Protein AF-A0AAW0FK18-F1 (afdb_monomer_lite)

InterPro domains:
  IPR015033 HBS1-like protein, N-terminal [PF08938] (11-84)

Foldseek 3Di:
DDPDDPPPPPPCPVPPDDDQDDLVPDDPVLNVLLVVLLVVLQVVVCQFPNVDDSSLLSRLCVVVVNPSVRSVVVCCVVPPGPPPPPPPDD

Organism: NCBI:txid2478898

Structure (mmCIF, N/CA/C/O backbone):
data_AF-A0AAW0FK18-F1
#
_entry.id   AF-A0AAW0FK18-F1
#
loop_
_atom_site.group_PDB
_atom_site.id
_atom_site.type_symbol
_atom_site.label_atom_id
_atom_site.label_alt_id
_atom_site.label_comp_id
_atom_site.label_asym_id
_atom_site.label_entity_id
_atom_site.label_seq_id
_atom_site.pdbx_PDB_ins_code
_atom_site.Cartn_x
_atom_site.Cartn_y
_atom_site.Cartn_z
_atom_site.occupancy
_atom_site.B_iso_or_equiv
_atom_site.auth_seq_id
_atom_site.auth_comp_id
_atom_site.auth_asym_id
_atom_site.auth_atom_id
_atom_site.pdbx_PDB_model_num
ATOM 1 N N . MET A 1 1 ? -33.540 -30.907 -34.989 1.00 43.47 1 MET A N 1
ATOM 2 C CA . MET A 1 1 ? -33.252 -29.634 -34.302 1.00 43.47 1 MET A CA 1
ATOM 3 C C . MET A 1 1 ? -33.464 -29.888 -32.819 1.00 43.47 1 MET A C 1
ATOM 5 O O . MET A 1 1 ? -34.610 -30.034 -32.415 1.00 43.47 1 MET A O 1
ATOM 9 N N . ALA A 1 2 ? -32.395 -30.110 -32.056 1.00 52.19 2 ALA A N 1
ATOM 10 C CA . ALA A 1 2 ? -32.503 -30.239 -30.604 1.00 52.19 2 ALA A CA 1
ATOM 11 C C . ALA A 1 2 ? -32.745 -28.839 -30.005 1.00 52.19 2 ALA A C 1
ATOM 13 O O . ALA A 1 2 ? -32.151 -27.885 -30.514 1.00 52.19 2 ALA A O 1
ATOM 14 N N . PRO A 1 3 ? -33.624 -28.683 -29.000 1.00 51.72 3 PRO A N 1
ATOM 15 C CA . PRO A 1 3 ? -33.774 -27.413 -28.306 1.00 51.72 3 PRO A CA 1
ATOM 16 C C . PRO A 1 3 ? -32.513 -27.180 -27.467 1.00 51.72 3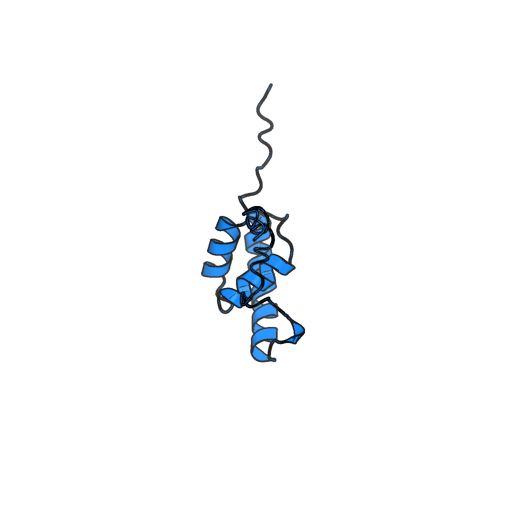 PRO A C 1
ATOM 18 O O . PRO A 1 3 ? -32.133 -28.038 -26.673 1.00 51.72 3 PRO A O 1
ATOM 21 N N . PHE A 1 4 ? -31.837 -26.056 -27.698 1.00 52.78 4 PHE A N 1
ATOM 22 C CA . PHE A 1 4 ? -30.715 -25.624 -26.873 1.00 52.78 4 PHE A CA 1
ATOM 23 C C . PHE A 1 4 ? -31.231 -25.407 -25.448 1.00 52.78 4 PHE A C 1
ATOM 25 O O . PHE A 1 4 ? -32.196 -24.675 -25.237 1.00 52.78 4 PHE A O 1
ATOM 32 N N . ASN A 1 5 ? -30.640 -26.133 -24.504 1.00 53.28 5 ASN A N 1
ATOM 33 C CA . ASN A 1 5 ? -30.907 -26.011 -23.082 1.00 53.28 5 ASN A CA 1
ATOM 34 C C . ASN A 1 5 ? -30.142 -24.771 -22.599 1.00 53.28 5 ASN A C 1
ATOM 36 O O . ASN A 1 5 ? -28.920 -24.734 -22.709 1.00 53.28 5 ASN A O 1
ATOM 40 N N . ASP A 1 6 ? -30.859 -23.763 -22.111 1.00 53.19 6 ASP A N 1
ATOM 41 C CA . ASP A 1 6 ? -30.357 -22.468 -21.608 1.00 53.19 6 ASP A CA 1
ATOM 42 C C . ASP A 1 6 ? -29.628 -22.606 -20.244 1.00 53.19 6 ASP A C 1
ATOM 44 O O . ASP A 1 6 ? -29.701 -21.734 -19.386 1.00 53.19 6 ASP A O 1
ATOM 48 N N . ASP A 1 7 ? -28.968 -23.744 -20.010 1.00 52.91 7 ASP A N 1
ATOM 49 C CA . ASP A 1 7 ? -28.323 -24.117 -18.737 1.00 52.91 7 ASP A CA 1
ATOM 50 C C . ASP A 1 7 ? -26.784 -24.102 -18.837 1.00 52.91 7 ASP A C 1
ATOM 52 O O . ASP A 1 7 ? -26.087 -24.506 -17.915 1.00 52.91 7 ASP A O 1
ATOM 56 N N . ASP A 1 8 ? -26.248 -23.611 -19.960 1.00 53.38 8 ASP A N 1
ATOM 57 C CA . ASP A 1 8 ? -24.807 -23.455 -20.226 1.00 53.38 8 ASP A CA 1
ATOM 58 C C . ASP A 1 8 ? -24.347 -21.987 -20.098 1.00 53.38 8 ASP A C 1
ATOM 60 O O . ASP A 1 8 ? -23.342 -21.570 -20.668 1.00 53.38 8 ASP A O 1
ATOM 64 N N . LEU A 1 9 ? -25.087 -21.166 -19.343 1.00 51.78 9 LEU A N 1
ATOM 65 C CA . LEU A 1 9 ? -24.671 -19.804 -18.969 1.00 51.78 9 LEU A CA 1
ATOM 66 C C . LEU A 1 9 ? -23.956 -19.761 -17.604 1.00 51.78 9 LEU A C 1
ATOM 68 O O . LEU A 1 9 ? -23.871 -18.711 -16.970 1.00 51.78 9 LEU A O 1
ATOM 72 N N . ALA A 1 10 ? -23.448 -20.909 -17.149 1.00 49.03 10 ALA A N 1
ATOM 73 C CA . ALA A 1 10 ? -22.671 -21.057 -15.918 1.00 49.03 10 ALA A CA 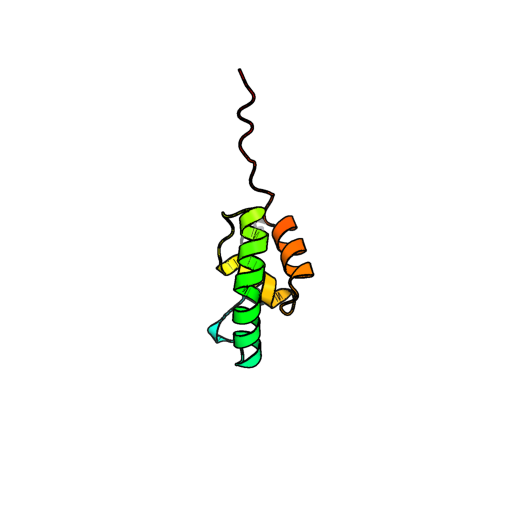1
ATOM 74 C C . ALA A 1 10 ? -21.150 -20.929 -16.134 1.00 49.03 10 ALA A C 1
ATOM 76 O O . ALA A 1 10 ? -20.394 -21.126 -15.189 1.00 49.03 10 ALA A O 1
ATOM 77 N N . ASP A 1 11 ? -20.717 -20.567 -17.345 1.00 49.62 11 ASP A N 1
ATOM 78 C CA . ASP A 1 11 ? -19.314 -20.297 -17.690 1.00 49.62 11 ASP A CA 1
ATOM 79 C C . ASP A 1 11 ? -19.089 -18.797 -17.949 1.00 49.62 11 ASP A C 1
ATOM 81 O O . ASP A 1 11 ? -18.303 -18.383 -18.799 1.00 49.62 11 ASP A O 1
ATOM 85 N N . TYR A 1 12 ? -19.784 -17.941 -17.190 1.00 44.59 12 TYR A N 1
ATOM 86 C CA . TYR A 1 12 ? -19.337 -16.560 -16.992 1.00 44.59 12 TYR A CA 1
ATOM 87 C C . TYR A 1 12 ? -18.153 -16.564 -16.013 1.00 44.59 12 TYR A C 1
ATOM 89 O O . TYR A 1 12 ? -18.197 -15.956 -14.944 1.00 44.59 12 TYR A O 1
ATOM 97 N N . ASP A 1 13 ? -17.095 -17.294 -16.376 1.00 48.59 13 ASP A N 1
ATOM 98 C CA . ASP A 1 13 ? -15.743 -16.990 -15.935 1.00 48.59 13 ASP A CA 1
ATOM 99 C C . ASP A 1 13 ? -15.385 -15.654 -16.590 1.00 48.59 13 ASP A C 1
ATOM 101 O O . ASP A 1 13 ? -14.894 -15.571 -17.717 1.00 48.59 13 ASP A O 1
ATOM 105 N N . ASN A 1 14 ? -15.766 -14.575 -15.913 1.00 48.78 14 ASN A N 1
ATOM 106 C CA . ASN A 1 14 ? -15.530 -13.197 -16.316 1.00 48.78 14 ASN A CA 1
ATOM 107 C C . ASN A 1 14 ? -14.054 -12.812 -16.127 1.00 48.78 14 ASN A C 1
ATOM 109 O O . ASN A 1 14 ? -13.746 -11.769 -15.571 1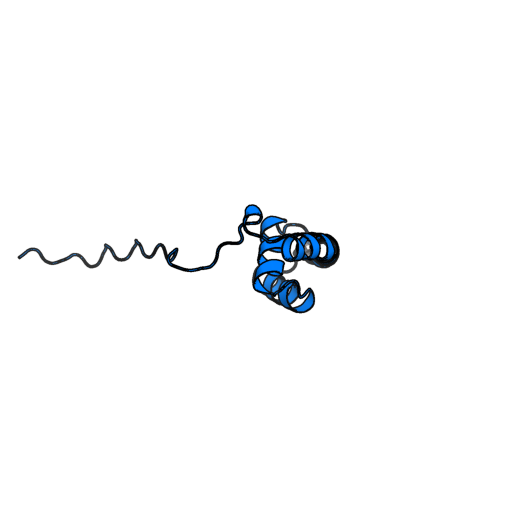.00 48.78 14 ASN A O 1
ATOM 113 N N . SER A 1 15 ? -13.133 -13.661 -16.574 1.00 45.81 15 SER A N 1
ATOM 114 C CA . SER A 1 15 ? -11.684 -13.444 -16.521 1.00 45.81 15 SER A CA 1
ATOM 115 C C . SER A 1 15 ? -11.163 -13.019 -17.899 1.00 45.81 15 SER A C 1
ATOM 117 O O . SER A 1 15 ? -10.120 -13.465 -18.371 1.00 45.81 15 SER A O 1
ATOM 119 N N . ALA A 1 16 ? -11.925 -12.173 -18.596 1.00 44.66 16 ALA A N 1
ATOM 120 C CA . ALA A 1 16 ? -11.577 -11.623 -19.901 1.00 44.66 16 ALA A CA 1
ATOM 121 C C . ALA A 1 16 ? -11.392 -10.102 -19.801 1.00 44.66 16 ALA A C 1
ATOM 123 O O . ALA A 1 16 ? -12.179 -9.335 -20.351 1.00 44.66 16 ALA A O 1
ATOM 124 N N . GLY A 1 17 ? -10.333 -9.671 -19.106 1.00 48.81 17 GLY A N 1
ATOM 125 C CA . GLY A 1 17 ? -9.824 -8.297 -19.203 1.00 48.81 17 GLY A CA 1
ATOM 126 C C . GLY A 1 17 ? -9.742 -7.490 -17.910 1.00 48.81 17 GLY A C 1
ATOM 127 O O . GLY A 1 17 ? -9.462 -6.297 -17.994 1.00 48.81 17 GLY A O 1
ATOM 128 N N . GLU A 1 18 ? -9.964 -8.090 -16.741 1.00 57.91 18 GLU A N 1
ATOM 129 C CA . GLU A 1 18 ? -9.570 -7.449 -15.483 1.00 57.91 18 GLU A CA 1
ATOM 130 C C . GLU A 1 18 ? -8.038 -7.521 -15.416 1.00 57.91 18 GLU A C 1
ATOM 132 O O . GLU A 1 18 ? -7.478 -8.617 -15.418 1.00 57.91 18 GLU A O 1
ATOM 137 N N . GLU A 1 19 ? -7.351 -6.373 -15.494 1.00 66.81 19 GLU A N 1
ATOM 138 C CA . GLU A 1 19 ? -5.911 -6.317 -15.219 1.00 66.81 19 GLU A CA 1
ATOM 139 C C . GLU A 1 19 ? -5.679 -7.061 -13.904 1.00 66.81 19 GLU A C 1
ATOM 141 O O . GLU A 1 19 ? -6.330 -6.763 -12.909 1.00 66.81 19 GLU A O 1
ATOM 146 N N . GLU A 1 20 ? -4.818 -8.073 -13.907 1.00 80.31 20 GLU A N 1
ATOM 147 C CA . GLU A 1 20 ? -4.420 -8.763 -12.686 1.00 80.31 20 GLU A CA 1
ATOM 148 C C . GLU A 1 20 ? -3.144 -8.095 -12.178 1.00 80.31 20 GLU A C 1
ATOM 150 O O . GLU A 1 20 ? -2.238 -7.784 -12.957 1.00 80.31 20 GLU A O 1
ATOM 155 N N . PHE A 1 21 ? -3.052 -7.861 -10.870 1.00 90.25 21 PHE A N 1
ATOM 156 C CA . PHE A 1 21 ? -1.819 -7.344 -10.294 1.00 90.25 21 PHE A CA 1
ATOM 157 C C . PHE A 1 21 ? -0.714 -8.409 -10.389 1.00 90.25 21 PHE A C 1
ATOM 159 O O . PHE A 1 21 ? -0.716 -9.397 -9.653 1.00 90.25 21 PHE A O 1
ATOM 166 N N . VAL A 1 22 ? 0.260 -8.182 -11.274 1.00 92.31 22 VAL A N 1
ATOM 167 C CA . VAL A 1 22 ? 1.443 -9.035 -11.441 1.00 92.31 22 VAL A CA 1
ATOM 168 C C . VAL A 1 22 ? 2.688 -8.247 -11.053 1.00 92.31 22 VAL A C 1
ATOM 170 O O . VAL A 1 22 ? 3.179 -7.419 -11.814 1.00 92.31 22 VAL A O 1
ATOM 173 N N . GLU A 1 23 ? 3.235 -8.533 -9.873 1.00 90.12 23 GLU A N 1
ATOM 174 C CA . GLU A 1 23 ? 4.397 -7.814 -9.329 1.00 90.12 23 GLU A CA 1
ATOM 175 C C . GLU A 1 23 ? 5.635 -7.864 -10.243 1.00 90.12 23 GLU A C 1
ATOM 177 O O . GLU A 1 23 ? 6.344 -6.873 -10.369 1.00 90.12 23 GLU A O 1
ATOM 182 N N . ASP A 1 24 ? 5.864 -8.989 -10.928 1.00 93.06 24 ASP A N 1
ATOM 183 C CA . ASP A 1 24 ? 6.982 -9.165 -11.874 1.00 93.06 24 ASP A CA 1
ATOM 184 C C . ASP A 1 24 ? 6.829 -8.315 -13.151 1.00 93.06 24 ASP A C 1
ATOM 186 O O . ASP A 1 24 ? 7.785 -8.115 -13.892 1.00 93.06 24 ASP A O 1
ATOM 190 N N . SER A 1 25 ? 5.621 -7.802 -13.415 1.00 93.38 25 SER A N 1
ATOM 191 C CA . SER A 1 25 ? 5.344 -6.919 -14.556 1.00 93.38 25 SER A CA 1
ATOM 192 C C . SER A 1 25 ? 5.558 -5.438 -14.241 1.00 93.38 25 SER A C 1
ATOM 194 O O . SER A 1 25 ? 5.457 -4.615 -15.150 1.00 93.38 25 SER A O 1
ATOM 196 N N . LEU A 1 26 ? 5.847 -5.088 -12.983 1.00 94.00 26 LEU A N 1
ATOM 197 C CA . LEU A 1 26 ? 6.121 -3.709 -12.592 1.00 94.00 26 LEU A CA 1
ATOM 198 C C . LEU A 1 26 ? 7.471 -3.249 -13.138 1.00 94.00 26 LEU A C 1
ATOM 200 O O . LEU A 1 26 ? 8.455 -3.990 -13.134 1.00 94.00 26 LEU A O 1
ATOM 204 N N . ASN A 1 27 ? 7.531 -1.991 -13.561 1.00 95.25 27 ASN A N 1
ATOM 205 C CA . ASN A 1 27 ? 8.813 -1.345 -13.818 1.00 95.25 27 ASN A CA 1
ATOM 206 C C . ASN A 1 27 ? 9.510 -0.932 -12.503 1.00 95.25 27 ASN A C 1
ATOM 208 O O . ASN A 1 27 ? 8.902 -0.951 -11.433 1.00 95.25 27 ASN A O 1
ATOM 212 N N . ASP A 1 28 ? 10.780 -0.524 -12.581 1.00 96.81 28 ASP A N 1
ATOM 213 C CA . ASP A 1 28 ? 11.577 -0.147 -11.401 1.00 96.81 28 ASP A CA 1
ATOM 214 C C . ASP A 1 28 ? 10.907 0.954 -10.551 1.00 96.81 28 ASP A C 1
ATOM 216 O O . ASP A 1 28 ? 10.899 0.879 -9.325 1.00 96.81 28 ASP A O 1
ATOM 220 N N . GLU A 1 29 ? 10.296 1.960 -11.187 1.00 96.19 29 GLU A N 1
ATOM 221 C CA . GLU A 1 29 ? 9.635 3.072 -10.491 1.00 96.19 29 GLU A CA 1
ATOM 222 C C . GLU A 1 29 ? 8.359 2.614 -9.770 1.00 96.19 29 GLU A C 1
ATOM 224 O O . GLU A 1 29 ? 8.088 3.016 -8.638 1.00 96.19 29 GLU A O 1
ATOM 229 N N . GLU A 1 30 ? 7.568 1.772 -10.427 1.00 95.06 30 GLU A N 1
ATOM 230 C CA . GLU A 1 30 ? 6.364 1.159 -9.869 1.00 95.06 30 GLU A CA 1
ATOM 231 C C . GLU A 1 30 ? 6.690 0.233 -8.698 1.00 95.06 30 GLU A C 1
ATOM 233 O O . GLU A 1 30 ? 6.016 0.269 -7.666 1.00 95.06 30 GLU A O 1
ATOM 238 N N . TYR A 1 31 ? 7.747 -0.565 -8.836 1.00 95.62 31 TYR A N 1
ATOM 239 C CA . TYR A 1 31 ? 8.242 -1.442 -7.786 1.00 95.62 31 TYR A CA 1
ATOM 240 C C . TYR A 1 31 ? 8.706 -0.630 -6.569 1.00 95.62 31 TYR A C 1
ATOM 242 O O . TYR A 1 31 ? 8.282 -0.902 -5.442 1.00 95.62 31 TYR A O 1
ATOM 250 N N . ASP A 1 32 ? 9.499 0.423 -6.783 1.00 96.81 32 ASP A N 1
ATOM 251 C CA . ASP A 1 32 ? 9.940 1.322 -5.714 1.00 96.81 32 ASP A CA 1
ATOM 252 C C . ASP A 1 32 ? 8.748 1.983 -5.007 1.00 96.81 32 ASP A C 1
ATOM 254 O O . ASP A 1 32 ? 8.660 1.958 -3.776 1.00 96.81 32 ASP A O 1
ATOM 258 N N . LYS A 1 33 ? 7.778 2.512 -5.766 1.00 95.88 33 LYS A N 1
ATOM 259 C CA . LYS A 1 33 ? 6.552 3.117 -5.215 1.00 95.88 33 LYS A CA 1
ATOM 260 C C . LYS A 1 33 ? 5.724 2.124 -4.414 1.00 95.88 33 LYS A C 1
ATOM 262 O O . LYS A 1 33 ? 5.250 2.467 -3.325 1.00 95.88 33 LYS A O 1
ATOM 267 N N . LEU A 1 34 ? 5.564 0.899 -4.916 1.00 96.19 34 LEU A N 1
ATOM 268 C CA . LEU A 1 34 ? 4.860 -0.165 -4.210 1.00 96.19 34 LEU A CA 1
ATOM 269 C C . LEU A 1 34 ? 5.503 -0.395 -2.845 1.00 96.19 34 LEU A C 1
ATOM 271 O O . LEU A 1 34 ? 4.824 -0.328 -1.825 1.00 96.19 34 LEU A O 1
ATOM 275 N N . TYR A 1 35 ? 6.814 -0.620 -2.806 1.00 96.00 35 TYR A N 1
ATOM 276 C CA . TYR A 1 35 ? 7.513 -0.936 -1.564 1.00 96.00 35 TYR A CA 1
ATOM 277 C C . TYR A 1 35 ? 7.713 0.274 -0.639 1.00 96.00 35 TYR A C 1
ATOM 279 O O . TYR A 1 35 ? 7.862 0.091 0.571 1.00 96.00 35 TYR A O 1
ATOM 287 N N . GLU A 1 36 ? 7.630 1.504 -1.149 1.00 96.81 36 GLU A N 1
ATOM 288 C CA . GLU A 1 36 ? 7.596 2.719 -0.329 1.00 96.81 36 GLU A CA 1
ATOM 289 C C . GLU A 1 36 ? 6.236 2.924 0.367 1.00 96.81 36 GLU A C 1
ATOM 291 O O . GLU A 1 36 ? 6.163 3.401 1.508 1.00 96.81 36 GLU A O 1
ATOM 296 N N . THR A 1 37 ? 5.138 2.578 -0.312 1.00 96.38 37 THR A N 1
ATOM 297 C CA . THR A 1 37 ? 3.763 2.841 0.151 1.00 96.38 37 THR A CA 1
ATOM 298 C C . THR A 1 37 ? 3.144 1.665 0.903 1.00 96.38 37 THR A C 1
ATOM 300 O O . THR A 1 37 ? 2.443 1.877 1.896 1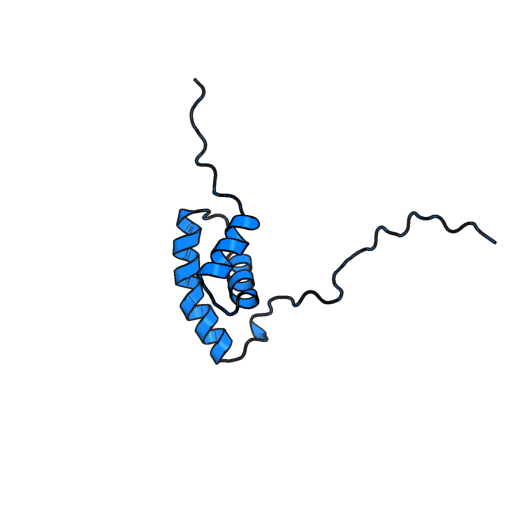.00 96.38 37 THR A O 1
ATOM 303 N N . LEU A 1 38 ? 3.465 0.428 0.520 1.00 96.25 38 LEU A N 1
ATOM 304 C CA . LEU A 1 38 ? 2.998 -0.805 1.154 1.00 96.25 38 LEU A CA 1
ATOM 305 C C . LEU A 1 38 ? 3.150 -0.830 2.683 1.00 96.25 38 LEU A C 1
ATOM 307 O O . LEU A 1 38 ? 2.157 -1.139 3.350 1.00 96.25 38 LEU A O 1
ATOM 311 N N . PRO A 1 39 ? 4.310 -0.495 3.291 1.00 96.12 39 PRO A N 1
ATOM 312 C CA . PRO A 1 39 ? 4.426 -0.490 4.748 1.00 96.12 39 PRO A CA 1
ATOM 313 C C . PRO A 1 39 ? 3.470 0.518 5.401 1.00 96.12 39 PRO A C 1
ATOM 315 O O . PRO A 1 39 ? 2.813 0.179 6.385 1.00 96.12 39 PRO A O 1
ATOM 318 N N . LYS A 1 40 ? 3.311 1.711 4.807 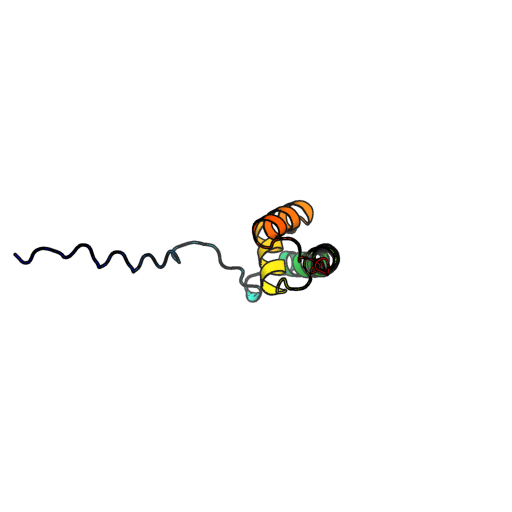1.00 95.88 40 LYS A N 1
ATOM 319 C CA . LYS A 1 40 ? 2.407 2.762 5.303 1.00 95.88 40 LYS A CA 1
ATOM 320 C C . LYS A 1 40 ? 0.950 2.286 5.257 1.00 95.88 40 LYS A C 1
ATOM 322 O O . LYS A 1 40 ? 0.215 2.427 6.234 1.00 95.88 40 LYS A O 1
ATOM 327 N N . LEU A 1 41 ? 0.541 1.665 4.146 1.00 95.25 41 LEU A N 1
ATOM 328 C CA . LEU A 1 41 ? -0.801 1.103 3.996 1.00 95.25 41 LEU A CA 1
ATOM 329 C C . LEU A 1 41 ? -1.052 -0.032 4.994 1.00 95.25 41 LEU A C 1
ATOM 331 O O . LEU A 1 41 ? -2.107 -0.085 5.625 1.00 95.25 41 LEU A O 1
ATOM 335 N N . LYS A 1 42 ? -0.071 -0.922 5.171 1.00 94.50 42 LYS A N 1
ATOM 336 C CA . LYS A 1 42 ? -0.153 -2.063 6.086 1.00 94.50 42 LYS A CA 1
ATOM 337 C C . LYS A 1 42 ? -0.363 -1.619 7.529 1.00 94.50 42 LYS A C 1
ATOM 339 O O . LYS A 1 42 ? -1.198 -2.204 8.209 1.00 94.50 42 LYS A O 1
ATOM 344 N N . GLU A 1 43 ? 0.323 -0.576 7.992 1.00 94.19 43 GLU A N 1
ATOM 345 C CA . GLU A 1 43 ? 0.118 -0.022 9.339 1.00 94.19 43 GLU A CA 1
ATOM 346 C C . GLU A 1 43 ? -1.285 0.583 9.518 1.00 94.19 43 GLU A C 1
ATOM 348 O O . GLU A 1 43 ? -1.970 0.310 10.514 1.00 94.19 43 GLU A O 1
ATOM 353 N N . LEU A 1 44 ? -1.751 1.355 8.530 1.00 92.25 44 LEU A N 1
ATOM 354 C CA . LEU A 1 44 ? -3.083 1.970 8.546 1.00 92.25 44 LEU A CA 1
ATOM 355 C C . LEU A 1 44 ? -4.188 0.909 8.548 1.00 92.25 44 LEU A C 1
ATOM 357 O O . LEU A 1 44 ? -5.132 0.979 9.342 1.00 92.25 44 LEU A O 1
ATOM 361 N N . MET A 1 45 ? -4.043 -0.111 7.704 1.00 92.62 45 MET A N 1
ATOM 362 C CA . MET A 1 45 ? -5.012 -1.190 7.586 1.00 92.62 45 MET A CA 1
ATOM 363 C C . MET A 1 45 ? -4.921 -2.186 8.734 1.00 92.62 45 MET A C 1
ATOM 365 O O . MET A 1 45 ? -5.960 -2.671 9.157 1.00 92.62 45 MET A O 1
ATOM 369 N N . ALA A 1 46 ? -3.755 -2.429 9.335 1.00 90.94 46 ALA A N 1
ATOM 370 C CA . ALA A 1 46 ? -3.644 -3.286 10.517 1.00 90.94 46 ALA A CA 1
ATOM 371 C C . ALA A 1 46 ? -4.498 -2.775 11.690 1.00 90.94 46 ALA A C 1
ATOM 373 O O . ALA A 1 46 ? -5.108 -3.574 12.404 1.00 90.94 46 ALA A O 1
ATOM 374 N N . SER A 1 47 ? -4.601 -1.451 11.845 1.00 88.06 47 SER A N 1
ATOM 375 C CA . SER A 1 47 ? -5.452 -0.812 12.861 1.00 88.06 47 SER A CA 1
ATOM 376 C C . SER A 1 47 ? -6.954 -0.939 12.565 1.00 88.06 47 SER A C 1
ATOM 378 O O . SER A 1 47 ? -7.784 -0.822 13.467 1.00 88.06 47 SER A O 1
ATOM 380 N N . TYR A 1 48 ? -7.325 -1.169 11.304 1.00 89.62 48 TYR A N 1
ATOM 381 C CA . TYR A 1 48 ? -8.712 -1.290 10.853 1.00 89.62 48 TYR A CA 1
ATOM 382 C C . TYR A 1 48 ? -9.160 -2.756 10.734 1.00 89.62 48 TYR A C 1
ATOM 384 O O . TYR A 1 48 ? -10.194 -3.164 11.272 1.00 89.62 48 TYR A O 1
ATOM 392 N N . ASN A 1 49 ? -8.373 -3.556 10.023 1.00 89.12 49 ASN A N 1
ATOM 393 C CA . ASN A 1 49 ? -8.530 -4.982 9.819 1.00 89.12 49 ASN A CA 1
ATOM 394 C C . ASN A 1 49 ? -7.161 -5.623 9.509 1.00 89.12 49 ASN A C 1
ATOM 396 O O . ASN A 1 49 ? -6.657 -5.559 8.391 1.00 89.12 49 ASN A O 1
ATOM 400 N N . ASN A 1 50 ? -6.578 -6.296 10.503 1.00 88.88 50 ASN A N 1
ATOM 401 C CA . ASN A 1 50 ? -5.289 -6.979 10.371 1.00 88.88 50 ASN A CA 1
ATOM 402 C C . ASN A 1 50 ? -5.347 -8.346 9.663 1.00 88.88 50 ASN A C 1
ATOM 404 O O . ASN A 1 50 ? -4.331 -9.034 9.605 1.00 88.88 50 ASN A O 1
ATOM 408 N N . SER A 1 51 ? -6.517 -8.758 9.172 1.00 89.75 51 SER A N 1
ATOM 409 C CA . SER A 1 51 ? -6.699 -10.014 8.436 1.00 89.75 51 SER A CA 1
ATOM 410 C C . SER A 1 51 ? -6.574 -9.839 6.919 1.00 89.75 51 SER A C 1
ATOM 412 O O . SER A 1 51 ? -6.693 -10.821 6.189 1.00 89.75 51 SER A O 1
ATOM 414 N N . ILE A 1 52 ? -6.379 -8.608 6.435 1.00 90.69 52 ILE A N 1
ATOM 415 C CA . ILE A 1 52 ? -6.212 -8.328 5.006 1.00 90.69 52 ILE A CA 1
ATOM 416 C C . ILE A 1 52 ? -4.859 -8.885 4.553 1.00 90.69 52 ILE A C 1
ATOM 418 O O . ILE A 1 52 ? -3.824 -8.594 5.154 1.00 90.69 52 ILE A O 1
ATOM 422 N N . ASN A 1 53 ? -4.881 -9.711 3.506 1.00 92.69 53 ASN A N 1
ATOM 423 C CA . ASN A 1 53 ? -3.675 -10.291 2.923 1.00 92.69 53 ASN A CA 1
ATOM 424 C C . ASN A 1 53 ? -2.837 -9.194 2.249 1.00 92.69 53 ASN A C 1
ATOM 426 O O . ASN A 1 53 ? -3.380 -8.284 1.630 1.00 92.69 53 ASN A O 1
ATOM 430 N N . GLU A 1 54 ? -1.514 -9.314 2.325 1.00 93.19 54 GLU A N 1
ATOM 431 C CA . GLU A 1 54 ? -0.580 -8.433 1.631 1.00 93.19 54 GLU A CA 1
ATOM 432 C C . GLU A 1 54 ? -0.833 -8.360 0.120 1.00 93.19 54 GLU A C 1
ATOM 434 O O . GLU A 1 54 ? -0.746 -7.269 -0.428 1.00 93.19 54 GLU A O 1
ATOM 439 N N . MET A 1 55 ? -1.233 -9.459 -0.534 1.00 93.38 55 MET A N 1
ATOM 440 C CA . MET A 1 55 ? -1.606 -9.443 -1.958 1.00 93.38 55 MET A CA 1
ATOM 441 C C . MET A 1 55 ? -2.732 -8.438 -2.237 1.00 93.38 55 MET A C 1
ATOM 443 O O . MET A 1 55 ? -2.614 -7.625 -3.143 1.00 93.38 55 MET A O 1
ATOM 447 N N . ALA A 1 56 ? -3.771 -8.415 -1.395 1.00 93.88 56 ALA A N 1
ATOM 448 C CA . ALA A 1 56 ? -4.877 -7.468 -1.535 1.00 93.88 56 ALA A CA 1
ATOM 449 C C . ALA A 1 56 ? -4.441 -6.017 -1.266 1.00 93.88 56 ALA A C 1
ATOM 451 O O . ALA A 1 56 ? -4.973 -5.091 -1.866 1.00 93.88 56 ALA A O 1
ATOM 452 N N . LEU A 1 57 ? -3.463 -5.806 -0.375 1.00 95.31 57 LEU A N 1
ATOM 453 C CA . LEU A 1 57 ? -2.879 -4.479 -0.153 1.00 95.31 57 LEU A CA 1
ATOM 454 C C . LEU A 1 57 ? -2.084 -4.006 -1.377 1.00 95.31 57 LEU A C 1
ATOM 456 O O . LEU A 1 57 ? -2.197 -2.845 -1.756 1.00 95.31 57 LEU A O 1
ATOM 460 N N . LYS A 1 58 ? -1.286 -4.895 -1.982 1.00 95.69 58 LYS A N 1
ATOM 461 C CA . LYS A 1 58 ? -0.495 -4.593 -3.182 1.00 95.69 58 LYS A CA 1
ATOM 462 C C . LYS A 1 58 ? -1.395 -4.292 -4.380 1.00 95.69 58 LYS A C 1
ATOM 464 O O . LYS A 1 58 ? -1.195 -3.286 -5.049 1.00 95.69 58 LYS A O 1
ATOM 469 N N . GLU A 1 59 ? -2.418 -5.114 -4.578 1.00 94.88 59 GLU A N 1
ATOM 470 C CA . GLU A 1 59 ? -3.432 -4.941 -5.616 1.00 94.88 59 GLU A CA 1
ATOM 471 C C . GLU A 1 59 ? -4.149 -3.588 -5.487 1.00 94.88 59 GLU A C 1
ATOM 473 O O . GLU A 1 59 ? -4.208 -2.820 -6.445 1.00 94.88 59 GLU A O 1
ATOM 478 N N . ALA A 1 60 ? -4.605 -3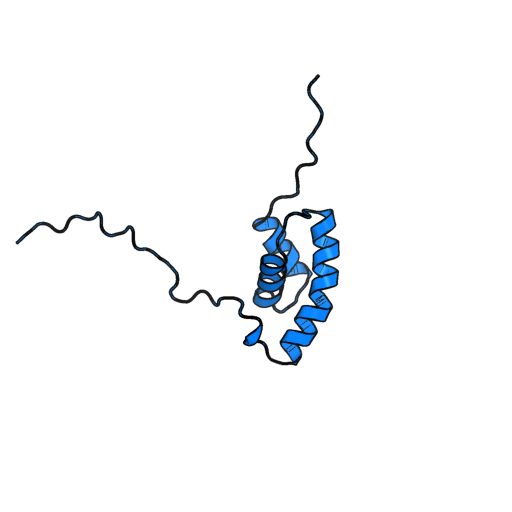.243 -4.277 1.00 95.31 60 ALA A N 1
ATOM 479 C CA . ALA A 1 60 ? -5.251 -1.959 -4.024 1.00 95.31 60 ALA A CA 1
ATOM 480 C C . ALA A 1 60 ? -4.316 -0.771 -4.296 1.00 95.31 60 ALA A C 1
ATOM 482 O O . ALA A 1 60 ? -4.760 0.243 -4.821 1.00 95.31 60 ALA A O 1
ATOM 483 N N . LEU A 1 61 ? -3.023 -0.875 -3.967 1.00 96.56 61 LEU A N 1
ATOM 484 C CA . LEU A 1 61 ? -2.058 0.173 -4.311 1.00 96.56 61 LEU A CA 1
ATOM 485 C C . LEU A 1 61 ? -1.889 0.304 -5.821 1.00 96.56 61 LEU A C 1
ATOM 487 O O . LEU A 1 61 ? -1.912 1.419 -6.326 1.00 96.56 61 LEU A O 1
ATOM 491 N N . TYR A 1 62 ? -1.746 -0.811 -6.533 1.00 95.38 62 TYR A N 1
ATOM 492 C CA . TYR A 1 62 ? -1.541 -0.812 -7.977 1.00 95.38 62 TYR A CA 1
ATOM 493 C C . TYR A 1 62 ? -2.704 -0.149 -8.729 1.00 95.38 62 TYR A C 1
ATOM 495 O O . TYR A 1 62 ? -2.485 0.812 -9.466 1.00 95.38 62 TYR A O 1
ATOM 503 N N . PHE A 1 63 ? -3.947 -0.570 -8.470 1.00 94.44 63 PHE A N 1
ATOM 504 C CA . PHE A 1 63 ? -5.121 -0.014 -9.160 1.00 94.44 63 PHE A CA 1
ATOM 505 C C . PHE A 1 63 ? -5.444 1.430 -8.788 1.00 94.44 63 PHE A C 1
ATOM 507 O O . PHE A 1 63 ? -6.112 2.127 -9.549 1.00 94.44 63 PHE A O 1
ATOM 514 N N . ASN A 1 64 ? -4.939 1.899 -7.648 1.00 95.81 64 ASN A N 1
ATOM 515 C CA . ASN A 1 64 ? -5.100 3.278 -7.203 1.00 95.81 64 ASN A CA 1
ATOM 516 C C . ASN A 1 64 ? -3.831 4.116 -7.421 1.00 95.81 64 ASN A C 1
ATOM 518 O O . ASN A 1 64 ? -3.630 5.111 -6.733 1.00 95.81 64 ASN A O 1
ATOM 522 N N . TYR A 1 65 ? -2.948 3.730 -8.351 1.00 94.94 65 TYR A N 1
ATOM 523 C CA . TYR A 1 65 ? -1.736 4.490 -8.700 1.00 94.94 65 TYR A CA 1
ATOM 524 C C . TYR A 1 65 ? -0.837 4.831 -7.497 1.00 94.94 65 TYR A C 1
ATOM 526 O O . TYR A 1 65 ? -0.181 5.872 -7.463 1.00 94.94 65 TYR A O 1
ATOM 534 N N . TYR A 1 66 ? -0.791 3.935 -6.512 1.00 95.38 66 TYR A N 1
ATOM 535 C CA . TYR A 1 66 ? -0.060 4.066 -5.250 1.00 95.38 66 TYR A CA 1
ATOM 536 C C . TYR A 1 66 ? -0.557 5.207 -4.342 1.00 95.38 66 TYR A C 1
ATOM 538 O O . TYR A 1 66 ? 0.120 5.574 -3.376 1.00 95.38 66 TYR A O 1
ATOM 546 N N . GLU A 1 67 ? -1.760 5.732 -4.591 1.00 96.25 67 GLU A N 1
ATOM 547 C CA . GLU A 1 67 ? -2.424 6.698 -3.720 1.00 96.25 67 GLU A CA 1
ATOM 548 C C . GLU A 1 67 ? -3.010 5.994 -2.494 1.00 96.25 67 GLU A C 1
ATOM 550 O O . GLU A 1 67 ? -3.986 5.243 -2.556 1.00 96.25 67 GLU A O 1
ATOM 555 N N . LEU A 1 68 ? -2.409 6.256 -1.330 1.00 94.81 68 LEU A N 1
ATOM 556 C CA . LEU A 1 68 ? -2.806 5.619 -0.072 1.00 94.81 68 LEU A CA 1
ATOM 557 C C . LEU A 1 68 ? -4.272 5.883 0.280 1.00 94.81 68 LEU A C 1
ATOM 559 O O . LEU A 1 68 ? -4.937 4.990 0.796 1.00 94.81 68 LEU A O 1
ATOM 563 N N . SER A 1 69 ? -4.766 7.100 0.043 1.00 94.94 69 SER A N 1
ATOM 564 C CA . SER A 1 69 ? -6.137 7.484 0.394 1.00 94.94 69 SER A CA 1
ATOM 565 C C . SER A 1 69 ? -7.158 6.630 -0.355 1.00 94.94 69 SER A C 1
ATOM 567 O O . SER A 1 69 ? -8.021 6.024 0.281 1.00 94.94 69 SER A O 1
ATOM 569 N N . ASP A 1 70 ? -6.992 6.516 -1.670 1.00 96.00 70 ASP A N 1
ATOM 570 C CA . ASP A 1 70 ? -7.912 5.798 -2.551 1.00 96.00 70 ASP A CA 1
ATOM 571 C C . ASP A 1 70 ? -7.831 4.283 -2.301 1.00 96.00 70 ASP A C 1
ATOM 573 O O . ASP A 1 70 ? -8.854 3.629 -2.080 1.00 96.00 70 ASP A O 1
ATOM 577 N N . ALA A 1 71 ? -6.614 3.740 -2.155 1.00 95.94 71 ALA A N 1
ATOM 578 C CA . ALA A 1 71 ? -6.407 2.335 -1.795 1.00 95.94 71 ALA A CA 1
ATOM 579 C C . ALA A 1 71 ? -7.078 1.968 -0.457 1.00 95.94 71 ALA A C 1
ATOM 581 O O . ALA A 1 71 ? -7.640 0.882 -0.300 1.00 95.94 71 ALA A O 1
ATOM 582 N N . ILE A 1 72 ? -7.056 2.870 0.531 1.00 94.81 72 ILE A N 1
ATOM 583 C CA . ILE A 1 72 ? -7.730 2.660 1.818 1.00 94.81 72 ILE A CA 1
ATOM 584 C C . ILE A 1 72 ? -9.251 2.653 1.656 1.00 94.81 72 ILE A C 1
ATOM 586 O O . ILE A 1 72 ? -9.919 1.848 2.308 1.00 94.81 72 ILE A O 1
ATOM 590 N N . GLU A 1 73 ? -9.816 3.561 0.861 1.00 94.75 73 GLU A N 1
ATOM 591 C CA . GLU A 1 73 ? -11.261 3.604 0.619 1.00 94.75 73 GLU A CA 1
ATOM 592 C C . GLU A 1 73 ? -11.746 2.327 -0.069 1.00 94.75 73 GLU A C 1
ATOM 594 O O . GLU A 1 73 ? -12.715 1.712 0.390 1.00 94.75 73 GLU A O 1
ATOM 599 N N . GLU A 1 74 ? -11.014 1.862 -1.081 1.00 93.12 74 GLU A N 1
ATOM 600 C CA . GLU A 1 74 ? -11.300 0.602 -1.758 1.00 93.12 74 GLU A CA 1
ATOM 601 C C . GLU A 1 74 ? -11.210 -0.591 -0.797 1.00 93.12 74 GLU A C 1
ATOM 603 O O . GLU A 1 74 ? -12.143 -1.395 -0.691 1.00 93.12 74 GLU A O 1
ATOM 608 N N . LEU A 1 75 ? -10.126 -0.686 -0.021 1.00 93.81 75 LEU A N 1
ATOM 609 C CA . LEU A 1 75 ? -9.945 -1.770 0.941 1.00 93.81 75 LEU A CA 1
ATOM 610 C C . LEU A 1 75 ? -11.008 -1.762 2.036 1.00 93.81 75 LEU A C 1
ATOM 612 O O . LEU A 1 75 ? -11.432 -2.828 2.464 1.00 93.81 75 LEU A O 1
ATOM 616 N N . LYS A 1 76 ? -11.474 -0.596 2.490 1.00 92.38 76 LYS A N 1
ATOM 617 C CA . LYS A 1 76 ? -12.580 -0.499 3.458 1.00 92.38 76 LYS A CA 1
ATOM 618 C C . LYS A 1 76 ? -13.926 -0.899 2.856 1.00 92.38 76 LYS A C 1
ATOM 620 O O . LYS A 1 76 ? -14.795 -1.361 3.594 1.00 92.38 76 LYS A O 1
ATOM 625 N N . SER A 1 77 ? -14.103 -0.712 1.548 1.00 91.56 77 SER A N 1
ATOM 626 C CA . SER A 1 77 ? -15.285 -1.170 0.813 1.00 91.56 77 SER A CA 1
ATOM 627 C C . SER A 1 77 ? -15.294 -2.699 0.676 1.00 91.56 77 SER A C 1
ATOM 629 O O . SER A 1 77 ? -16.315 -3.340 0.926 1.00 91.56 77 SER A O 1
ATOM 631 N N . LYS A 1 78 ? -14.134 -3.297 0.361 1.00 90.50 78 LYS A N 1
ATOM 632 C CA . LYS A 1 78 ? -13.960 -4.750 0.175 1.00 90.50 78 LYS A CA 1
ATOM 633 C C . LYS A 1 78 ? -13.873 -5.525 1.498 1.00 90.50 78 LYS A C 1
ATOM 635 O O . LYS A 1 78 ? -14.463 -6.593 1.648 1.00 90.50 78 LYS A O 1
ATOM 640 N N . PHE A 1 79 ? -13.141 -4.993 2.471 1.00 91.00 79 PHE A N 1
ATOM 641 C CA . PHE A 1 79 ? -12.868 -5.632 3.754 1.00 91.00 79 PHE A CA 1
ATOM 642 C C . PHE A 1 79 ? -13.501 -4.808 4.872 1.00 91.00 79 PHE A C 1
ATOM 644 O O . PHE A 1 79 ? -13.008 -3.728 5.180 1.00 91.00 79 PHE A O 1
ATOM 651 N N . PRO A 1 80 ? -14.558 -5.295 5.540 1.00 87.62 80 PRO A N 1
ATOM 652 C CA . PRO A 1 80 ? -15.157 -4.563 6.645 1.00 87.62 80 PRO A CA 1
ATOM 653 C C . PRO A 1 80 ? -14.196 -4.479 7.835 1.00 87.62 80 PRO A C 1
ATOM 655 O O . PRO A 1 80 ? -13.313 -5.326 8.014 1.00 87.62 80 PRO A O 1
ATOM 658 N N . LYS A 1 81 ? -14.404 -3.474 8.695 1.00 87.25 81 LYS A N 1
ATOM 659 C CA . LYS A 1 81 ? -13.654 -3.320 9.947 1.00 87.25 81 LYS A CA 1
ATOM 660 C C . LYS A 1 81 ? -13.725 -4.621 10.732 1.00 87.25 81 LYS A C 1
ATOM 662 O O . LYS A 1 81 ? -14.811 -5.188 10.898 1.00 87.25 81 LYS A O 1
ATOM 667 N N . LYS A 1 82 ? -12.582 -5.081 11.248 1.00 80.06 82 LYS A N 1
ATOM 668 C CA . LYS A 1 82 ? -12.568 -6.251 12.122 1.00 80.06 82 LYS A CA 1
ATOM 669 C C . LYS A 1 82 ? -13.485 -5.947 13.302 1.00 80.06 82 LYS A C 1
ATOM 671 O O . LYS A 1 82 ? -13.249 -4.993 14.041 1.00 80.06 82 LYS A O 1
ATOM 676 N N . LYS A 1 83 ? -14.556 -6.730 13.447 1.00 68.69 83 LYS A N 1
ATOM 677 C CA . LYS A 1 83 ? -15.394 -6.667 14.641 1.00 68.69 83 LYS A CA 1
ATOM 678 C C . LYS A 1 83 ? -14.488 -7.055 15.803 1.00 68.69 83 LYS A C 1
ATOM 680 O O . LYS A 1 83 ? -14.089 -8.213 15.906 1.00 68.69 83 LYS A O 1
ATOM 685 N N . GLU A 1 84 ? -14.130 -6.093 16.650 1.00 60.56 84 GLU A N 1
ATOM 686 C CA . GLU A 1 84 ? -13.843 -6.430 18.037 1.00 60.56 84 GLU A CA 1
ATOM 687 C C . GLU A 1 84 ? -15.094 -7.146 18.506 1.00 60.56 84 GLU A C 1
ATOM 689 O O . GLU A 1 84 ? -16.176 -6.561 18.513 1.00 60.56 84 GLU A O 1
ATOM 694 N N . THR A 1 85 ? -14.982 -8.449 18.738 1.00 53.06 85 THR A N 1
ATOM 695 C CA . THR A 1 85 ? -16.065 -9.232 19.300 1.00 53.06 85 THR A CA 1
ATOM 696 C C . THR A 1 85 ? -16.539 -8.480 20.533 1.00 53.06 85 THR A C 1
ATOM 698 O O . THR A 1 85 ? -15.826 -8.421 21.534 1.00 53.06 85 THR A O 1
ATOM 701 N N . GLU A 1 86 ? -17.716 -7.861 20.438 1.00 50.22 86 GLU A N 1
ATOM 702 C CA . GLU A 1 86 ? -18.469 -7.412 21.591 1.00 50.22 86 GLU A CA 1
ATOM 703 C C . GLU A 1 86 ? -18.661 -8.654 22.457 1.00 50.22 86 GLU A C 1
ATOM 705 O O . GLU A 1 86 ? -19.564 -9.460 22.248 1.00 50.22 86 GLU A O 1
ATOM 710 N N . GLN A 1 87 ? -17.782 -8.824 23.443 1.00 49.03 87 GLN A N 1
ATOM 711 C CA . GLN A 1 87 ? -18.103 -9.544 24.662 1.00 49.03 87 GLN A CA 1
ATOM 712 C C . GLN A 1 87 ? -19.145 -8.697 25.404 1.00 49.03 87 GLN A C 1
ATOM 714 O O . GLN A 1 87 ? -18.863 -8.034 26.399 1.00 49.03 87 GLN A O 1
ATOM 719 N N . ARG A 1 88 ? -20.358 -8.650 24.853 1.00 50.25 88 ARG A N 1
ATOM 720 C CA . ARG A 1 88 ? -21.567 -8.173 25.513 1.00 50.25 88 ARG A CA 1
ATOM 721 C C . ARG A 1 88 ? -22.643 -9.224 25.293 1.00 50.25 88 ARG A C 1
ATOM 723 O O . ARG A 1 88 ? -23.160 -9.387 24.196 1.00 50.25 88 ARG A O 1
ATOM 730 N N . GLY A 1 89 ? -22.937 -9.931 26.374 1.00 50.97 89 GLY A N 1
ATOM 731 C CA . GLY A 1 89 ? -23.892 -11.030 26.464 1.00 50.97 89 GLY A CA 1
ATOM 732 C C . GLY A 1 89 ? -23.340 -12.056 27.454 1.00 50.97 89 GLY A C 1
ATOM 733 O O . GLY A 1 89 ? -22.714 -13.011 27.015 1.00 50.97 89 GLY A O 1
ATOM 734 N N . LEU A 1 90 ? -23.176 -11.669 28.727 1.00 39.19 90 LEU A N 1
ATOM 735 C CA . LEU A 1 90 ? -24.141 -11.878 29.830 1.00 39.19 90 LEU A CA 1
ATOM 736 C C . LEU A 1 90 ? -24.252 -13.351 30.231 1.00 39.19 90 LEU A C 1
ATOM 738 O O . LEU A 1 90 ? -24.814 -14.133 29.439 1.00 39.19 90 LEU A O 1
#

Secondary structure (DSSP, 8-state):
-PPPPTT--------SS-----GGG--HHHHHHHHHHHHHHHHHHHTT-TT--HHHHHHHHHHTTT-HHHHHHHHHHHSPPP--------

Sequence (90 aa):
MAPFNDDDLADYDNSAGEEEFVEDSLNDEEYDKLYETLPKLKELMASYNNSINEMALKEALYFNYYELSDAIEELKSKFPKKKETEQRGL

Radius of gyration: 19.28 Å; chains: 1; bounding box: 45×38×64 Å

pLDDT: mean 80.75, std 19.65, range [39.19, 96.81]